Protein AF-A0A965URB7-F1 (afdb_monomer_lite)

Foldseek 3Di:
DDDDDDDDDDDDDDDPDDPDVPVVDPDVVVLQPDWDWAKWWAQPNWIFDDDQADPQWTATPVRDIDGPVRSVVSVIDIDIDTDRDHPVD

Radius of gyration: 24.59 Å; chains: 1; bounding box: 27×60×66 Å

Secondary structure (DSSP, 8-state):
--PPPPPP-PPPPPPS-PPPHHHHSPPHHHHHH--EEEEEEEETTEEEEEPSS-TTEEE-TT--EEEHHHHHHTT-EEEEEEEPPPTT-

pLDDT: mean 79.35, std 15.29, range [41.78, 95.19]

Sequence (89 aa):
MVRSLSKPRKTPKAPKSFPDPSVVVPKIEDRMAERVWTKVFILFQVIAVPHWTKKGIWVLPTREELTEPELINRGAHESTTLLWPRYWM

Structure (mmCIF, N/CA/C/O backbone):
data_AF-A0A965URB7-F1
#
_entry.id   AF-A0A965URB7-F1
#
loop_
_atom_site.group_PDB
_atom_site.id
_atom_site.type_symbol
_atom_site.label_atom_id
_atom_site.label_alt_id
_atom_site.label_comp_id
_atom_site.label_asym_id
_atom_site.label_entity_id
_atom_site.label_seq_id
_atom_site.pdbx_PDB_ins_code
_atom_site.Cartn_x
_atom_site.Cartn_y
_atom_site.Cartn_z
_atom_site.occupancy
_atom_site.B_iso_or_equiv
_atom_site.auth_seq_id
_atom_site.auth_comp_id
_atom_site.auth_asym_id
_atom_site.auth_atom_id
_atom_site.pdbx_PDB_model_num
ATOM 1 N N . MET A 1 1 ? 8.159 49.155 -52.400 1.00 47.25 1 MET A N 1
ATOM 2 C CA . MET A 1 1 ? 7.500 47.926 -51.903 1.00 47.25 1 MET A CA 1
ATOM 3 C C . MET A 1 1 ? 8.306 46.726 -52.385 1.00 47.25 1 MET A C 1
ATOM 5 O O . MET A 1 1 ? 8.191 46.410 -53.554 1.00 47.25 1 MET A O 1
ATOM 9 N N . VAL A 1 2 ? 9.132 46.086 -51.549 1.00 41.78 2 VAL A N 1
ATOM 10 C CA . VAL A 1 2 ? 9.587 44.699 -51.790 1.00 41.78 2 VAL A CA 1
ATOM 11 C C . VAL A 1 2 ? 9.817 44.047 -50.422 1.00 41.78 2 VAL A C 1
ATOM 13 O O . VAL A 1 2 ? 10.737 44.420 -49.700 1.00 41.78 2 VAL A O 1
ATOM 16 N N . ARG A 1 3 ? 8.921 43.139 -50.020 1.00 44.19 3 ARG A N 1
ATOM 17 C CA . ARG A 1 3 ? 9.035 42.332 -48.794 1.00 44.19 3 ARG A CA 1
ATOM 18 C C . ARG A 1 3 ? 9.920 41.121 -49.097 1.00 44.19 3 ARG A C 1
ATOM 20 O O . ARG A 1 3 ? 9.684 40.437 -50.089 1.00 44.19 3 ARG A O 1
ATOM 27 N N . SER A 1 4 ? 10.933 40.875 -48.267 1.00 49.53 4 SER A N 1
ATOM 28 C CA . SER A 1 4 ? 11.830 39.728 -48.413 1.00 49.53 4 SER A CA 1
ATOM 29 C C . SER A 1 4 ? 11.084 38.415 -48.151 1.00 49.53 4 SER A C 1
ATOM 31 O O . SER A 1 4 ? 10.296 38.297 -47.212 1.00 49.53 4 SER A O 1
ATOM 33 N N . LEU A 1 5 ? 11.316 37.427 -49.014 1.00 59.53 5 LEU A N 1
ATOM 34 C CA . LEU A 1 5 ? 10.769 36.080 -48.881 1.00 59.53 5 LEU A CA 1
ATOM 35 C C . LEU A 1 5 ? 11.541 35.331 -47.786 1.00 59.53 5 LEU A C 1
ATOM 37 O O . LEU A 1 5 ? 12.754 35.130 -47.882 1.00 59.53 5 LEU A O 1
ATOM 41 N N . SER A 1 6 ? 10.836 34.936 -46.728 1.00 58.41 6 SER A N 1
ATOM 42 C CA . SER A 1 6 ? 11.358 34.114 -45.639 1.00 58.41 6 SER A CA 1
ATOM 43 C C . SER A 1 6 ? 11.698 32.703 -46.141 1.00 58.41 6 SER A C 1
ATOM 45 O O . SER A 1 6 ? 10.917 32.057 -46.836 1.00 58.41 6 SER A O 1
ATOM 47 N N . LYS A 1 7 ? 12.898 32.213 -45.805 1.00 60.97 7 LYS A N 1
ATOM 48 C CA . LYS A 1 7 ? 13.363 30.865 -46.179 1.00 60.97 7 LYS A CA 1
ATOM 49 C C . LYS A 1 7 ? 12.488 29.785 -45.512 1.00 60.97 7 LYS A C 1
ATOM 51 O O . LYS A 1 7 ? 12.176 29.927 -44.327 1.00 60.97 7 LYS A O 1
ATOM 56 N N . PRO A 1 8 ? 12.147 28.679 -46.201 1.00 58.09 8 PRO A N 1
ATOM 57 C CA . PRO A 1 8 ? 11.347 27.611 -45.611 1.00 58.09 8 PRO A CA 1
ATOM 58 C C . PRO A 1 8 ? 12.138 26.859 -44.528 1.00 58.09 8 PRO A C 1
ATOM 60 O O . PRO A 1 8 ? 13.257 26.392 -44.759 1.00 58.09 8 PRO A O 1
ATOM 63 N N . ARG A 1 9 ? 11.547 26.733 -43.331 1.00 60.78 9 ARG A N 1
ATOM 64 C CA . ARG A 1 9 ? 12.047 25.875 -42.242 1.00 60.78 9 ARG A CA 1
ATOM 65 C C . ARG A 1 9 ? 12.042 24.423 -42.731 1.00 60.78 9 ARG A C 1
ATOM 67 O O . ARG A 1 9 ? 10.980 23.864 -42.982 1.00 60.78 9 ARG A O 1
ATOM 74 N N . LYS A 1 10 ? 13.222 23.810 -42.862 1.00 57.38 10 LYS A N 1
ATOM 75 C CA . LYS A 1 10 ? 13.351 22.372 -43.135 1.00 57.38 10 LYS A CA 1
ATOM 76 C C . LYS A 1 10 ? 12.761 21.594 -41.955 1.00 57.38 10 LYS A C 1
ATOM 78 O O . LYS A 1 10 ? 13.250 21.731 -40.836 1.00 57.38 10 LYS A O 1
ATOM 83 N N . THR A 1 11 ? 11.731 20.790 -42.195 1.00 64.94 11 THR A N 1
ATOM 84 C CA . THR A 1 11 ? 11.262 19.792 -41.229 1.00 64.94 11 THR A CA 1
ATOM 85 C C . THR A 1 11 ? 12.329 18.703 -41.064 1.00 64.94 11 THR A C 1
ATOM 87 O O . THR A 1 11 ? 12.942 18.293 -42.057 1.00 64.94 11 THR A O 1
ATOM 90 N N . PRO A 1 12 ? 12.609 18.239 -39.832 1.00 68.94 12 PRO A N 1
ATOM 91 C CA . PRO A 1 12 ? 13.534 17.133 -39.627 1.00 68.94 12 PRO A CA 1
ATOM 92 C C . PRO A 1 12 ? 12.983 15.878 -40.315 1.00 68.94 12 PRO A C 1
ATOM 94 O O . PRO A 1 12 ? 11.813 15.531 -40.159 1.00 68.94 12 PRO A O 1
ATOM 97 N N . LYS A 1 13 ? 13.824 15.216 -41.119 1.00 68.44 13 LYS A N 1
ATOM 98 C CA . LYS A 1 13 ? 13.491 13.918 -41.720 1.00 68.44 13 LYS A CA 1
ATOM 99 C C . LYS A 1 13 ? 13.267 12.900 -40.603 1.00 68.44 13 LYS A C 1
ATOM 101 O O . LYS A 1 13 ? 14.048 12.858 -39.655 1.00 68.44 13 LYS A O 1
ATOM 106 N N . ALA A 1 14 ? 12.218 12.091 -40.744 1.00 68.19 14 ALA A N 1
ATOM 107 C CA . ALA A 1 14 ? 11.894 11.035 -39.795 1.00 68.19 14 ALA A CA 1
ATOM 108 C C . ALA A 1 14 ? 13.101 10.095 -39.573 1.00 68.19 14 ALA A C 1
ATOM 110 O O . ALA A 1 14 ? 13.835 9.815 -40.532 1.00 68.19 14 ALA A O 1
ATOM 111 N N . PRO A 1 15 ? 13.328 9.622 -38.334 1.00 69.88 15 PRO A N 1
ATOM 112 C CA . PRO A 1 15 ? 14.394 8.673 -38.039 1.00 69.88 15 PRO A CA 1
ATOM 113 C C . PRO A 1 15 ? 14.202 7.380 -38.845 1.00 69.88 15 PRO A C 1
ATOM 115 O O . PRO A 1 15 ? 13.092 6.878 -38.992 1.00 69.88 15 PRO A O 1
ATOM 118 N N . LYS A 1 16 ? 15.305 6.867 -39.405 1.00 67.69 16 LYS A N 1
ATOM 119 C CA . LYS A 1 16 ? 15.317 5.755 -40.373 1.00 67.69 16 LYS A CA 1
ATOM 120 C C . LYS A 1 16 ? 15.015 4.383 -39.768 1.00 67.69 16 LYS A C 1
ATOM 122 O O . LYS A 1 16 ? 14.647 3.481 -40.510 1.00 67.69 16 LYS A O 1
ATOM 127 N N . SER A 1 17 ? 15.173 4.218 -38.461 1.00 69.88 17 SER A N 1
ATOM 128 C CA . SER A 1 17 ? 14.771 3.004 -37.762 1.00 69.88 17 SER A CA 1
ATOM 129 C C . SER A 1 17 ? 14.412 3.337 -36.324 1.00 69.88 17 SER A C 1
ATOM 131 O O . SER A 1 17 ? 15.095 4.124 -35.666 1.00 69.88 17 SER A O 1
ATOM 133 N N . PHE A 1 18 ? 13.349 2.712 -35.841 1.00 66.06 18 PHE A N 1
ATOM 134 C CA . PHE A 1 18 ? 13.078 2.639 -34.416 1.00 66.06 18 PHE A CA 1
ATOM 135 C C . PHE A 1 18 ? 13.980 1.546 -33.829 1.00 66.06 18 PHE A C 1
ATOM 137 O O . PHE A 1 18 ? 14.177 0.525 -34.494 1.00 66.06 18 PHE A O 1
ATOM 144 N N . PRO A 1 19 ? 14.585 1.754 -32.648 1.00 66.62 19 PRO A N 1
ATOM 145 C CA . PRO A 1 19 ? 15.284 0.677 -31.966 1.00 66.62 19 PRO A CA 1
ATOM 146 C C . PRO A 1 19 ? 14.304 -0.468 -31.695 1.00 66.62 19 PRO A C 1
ATOM 148 O O . PRO A 1 19 ? 13.120 -0.232 -31.443 1.00 66.62 19 PRO A O 1
ATOM 151 N N . ASP A 1 20 ? 14.802 -1.699 -31.777 1.00 66.56 20 ASP A N 1
ATOM 152 C CA . ASP A 1 20 ? 14.027 -2.893 -31.453 1.00 66.56 20 ASP A CA 1
ATOM 153 C C . ASP A 1 20 ? 13.453 -2.751 -30.025 1.00 66.56 20 ASP A C 1
ATOM 155 O O . ASP A 1 20 ? 14.209 -2.408 -29.105 1.00 66.56 20 ASP A O 1
ATOM 159 N N . PRO A 1 21 ? 12.139 -2.960 -29.808 1.00 61.59 21 PRO A N 1
ATOM 160 C CA . PRO A 1 21 ? 11.525 -2.847 -28.485 1.00 61.59 21 PRO A CA 1
ATOM 161 C C . PRO A 1 21 ? 12.220 -3.710 -27.421 1.00 61.59 21 PRO A C 1
ATOM 163 O O . PRO A 1 21 ? 12.221 -3.333 -26.250 1.00 61.59 21 PRO A O 1
ATOM 166 N N . SER A 1 22 ? 12.877 -4.809 -27.803 1.00 61.53 22 SER A N 1
ATOM 167 C CA . SER A 1 22 ? 13.651 -5.652 -26.884 1.00 61.53 22 SER A CA 1
ATOM 168 C C . SER A 1 22 ? 14.925 -4.997 -26.335 1.00 61.53 22 SER A C 1
ATOM 170 O O . SER A 1 22 ? 15.472 -5.483 -25.350 1.00 61.53 22 SER A O 1
ATOM 172 N N . VAL A 1 23 ? 15.402 -3.900 -26.932 1.00 61.31 23 VAL A N 1
ATOM 173 C CA . VAL A 1 23 ? 16.562 -3.127 -26.443 1.00 61.31 23 VAL A CA 1
ATOM 174 C C . VAL A 1 23 ? 16.138 -2.059 -25.430 1.00 61.31 23 VAL A C 1
ATOM 176 O O . VAL A 1 23 ? 16.932 -1.642 -24.593 1.00 61.31 23 VAL A O 1
ATOM 179 N N . VAL A 1 24 ? 14.881 -1.612 -25.493 1.00 60.12 24 VAL A N 1
ATOM 180 C CA . VAL A 1 24 ? 14.352 -0.530 -24.644 1.00 60.12 24 VAL A CA 1
ATOM 181 C C . VAL A 1 24 ? 13.684 -1.080 -23.380 1.00 60.12 24 VAL A C 1
ATOM 183 O O . VAL A 1 24 ? 13.627 -0.397 -22.359 1.00 60.12 24 VAL A O 1
ATOM 186 N N . VAL A 1 25 ? 13.185 -2.317 -23.427 1.00 59.09 25 VAL A N 1
ATOM 187 C CA . VAL A 1 25 ? 12.535 -2.978 -22.292 1.00 59.09 25 VAL A CA 1
ATOM 188 C C . VAL A 1 25 ? 13.560 -3.868 -21.568 1.00 59.09 25 VAL A C 1
ATOM 190 O O . VAL A 1 25 ? 14.032 -4.832 -22.168 1.00 59.09 25 VAL A O 1
ATOM 193 N N . PRO A 1 26 ? 13.892 -3.594 -20.289 1.00 58.75 26 PRO A N 1
ATOM 194 C CA . PRO A 1 26 ? 14.719 -4.487 -19.477 1.00 58.75 26 PRO A CA 1
ATOM 195 C C . PRO A 1 26 ? 14.152 -5.907 -19.480 1.00 58.75 26 PRO A C 1
ATOM 197 O O . PRO A 1 26 ? 12.926 -6.078 -19.454 1.00 58.75 26 PRO A O 1
ATOM 200 N N . LYS A 1 27 ? 15.025 -6.922 -19.486 1.00 64.75 27 LYS A N 1
ATOM 201 C CA . LYS A 1 27 ? 14.590 -8.321 -19.404 1.00 64.75 27 LYS A CA 1
ATOM 202 C C . LYS A 1 27 ? 13.746 -8.508 -18.143 1.00 64.75 27 LYS A C 1
ATOM 204 O O . LYS A 1 27 ? 14.006 -7.903 -17.105 1.00 64.75 27 LYS A O 1
ATOM 209 N N . ILE A 1 28 ? 12.713 -9.345 -18.229 1.00 61.47 28 ILE A N 1
ATOM 210 C CA . ILE A 1 28 ? 11.789 -9.602 -17.110 1.00 61.47 28 ILE A CA 1
ATOM 211 C C . ILE A 1 28 ? 12.555 -10.082 -15.865 1.00 61.47 28 ILE A C 1
ATOM 213 O O . ILE A 1 28 ? 12.199 -9.719 -14.749 1.00 61.47 28 ILE A O 1
ATOM 217 N N . GLU A 1 29 ? 13.633 -10.837 -16.072 1.00 61.81 29 GLU A N 1
ATOM 218 C CA . GLU A 1 29 ? 14.542 -11.330 -15.032 1.00 61.81 29 GLU A CA 1
ATOM 219 C C . GLU A 1 2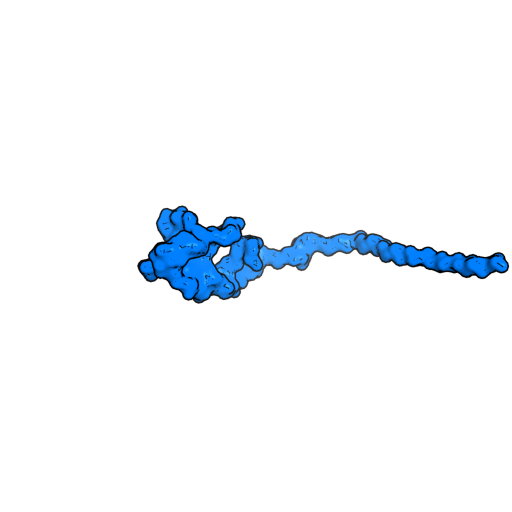9 ? 15.221 -10.190 -14.258 1.00 61.81 29 GLU A C 1
ATOM 221 O O . GLU A 1 29 ? 15.237 -10.217 -13.028 1.00 61.81 29 GLU A O 1
ATOM 226 N N . ASP A 1 30 ? 15.683 -9.143 -14.952 1.00 61.38 30 ASP A N 1
ATOM 227 C CA . ASP A 1 30 ? 16.299 -7.968 -14.323 1.00 61.38 30 ASP A CA 1
ATOM 228 C C . ASP A 1 30 ? 15.270 -7.204 -13.468 1.00 61.38 30 ASP A C 1
ATOM 230 O O . ASP A 1 30 ? 15.557 -6.801 -12.342 1.00 61.38 30 ASP A O 1
ATOM 234 N N . ARG A 1 31 ? 14.014 -7.116 -13.932 1.00 59.50 31 ARG A N 1
ATOM 235 C CA . ARG A 1 31 ? 12.907 -6.503 -13.169 1.00 59.50 31 ARG A CA 1
ATOM 236 C C . ARG A 1 31 ? 12.500 -7.295 -11.923 1.00 59.50 31 ARG A C 1
ATOM 238 O O . ARG A 1 31 ? 11.946 -6.715 -10.994 1.00 59.50 31 ARG A O 1
ATOM 245 N N . MET A 1 32 ? 12.726 -8.610 -11.900 1.00 61.00 32 MET A N 1
ATOM 246 C CA . MET A 1 32 ? 12.435 -9.455 -10.731 1.00 61.00 32 MET A CA 1
ATOM 247 C C . MET A 1 32 ? 13.531 -9.381 -9.657 1.00 61.00 32 MET A C 1
ATOM 249 O O . MET A 1 32 ? 13.261 -9.670 -8.487 1.00 61.00 32 MET A O 1
ATOM 253 N N . ALA A 1 33 ? 14.752 -8.997 -10.041 1.00 65.25 33 ALA A N 1
ATOM 254 C CA . ALA A 1 33 ? 15.859 -8.760 -9.116 1.00 65.25 33 ALA A CA 1
ATOM 255 C C . ALA A 1 33 ? 15.754 -7.393 -8.416 1.00 65.25 33 ALA A C 1
ATOM 257 O O . ALA A 1 33 ? 16.212 -7.236 -7.281 1.00 65.25 33 ALA A O 1
ATOM 258 N N . GLU A 1 34 ? 15.117 -6.418 -9.062 1.00 73.94 34 GLU A N 1
ATOM 259 C CA . GLU A 1 34 ? 14.885 -5.095 -8.494 1.00 73.94 34 GLU A CA 1
ATOM 260 C C . GLU A 1 34 ? 13.855 -5.144 -7.353 1.00 73.94 34 GLU A C 1
ATOM 262 O O . GLU A 1 34 ? 12.780 -5.743 -7.446 1.00 73.94 34 GLU A O 1
ATOM 267 N N . ARG A 1 35 ? 14.188 -4.487 -6.238 1.00 83.69 35 ARG A N 1
ATOM 268 C CA . ARG A 1 35 ? 13.250 -4.216 -5.144 1.00 83.69 35 ARG A CA 1
ATOM 269 C C . ARG A 1 35 ? 13.107 -2.719 -4.978 1.00 83.69 35 ARG A C 1
ATOM 271 O O . ARG A 1 35 ? 14.103 -2.001 -4.943 1.00 83.69 35 ARG A O 1
ATOM 278 N N . VAL A 1 36 ? 11.870 -2.268 -4.827 1.00 88.06 36 VAL A N 1
ATOM 279 C CA . VAL A 1 36 ? 11.542 -0.853 -4.670 1.00 88.06 36 VAL A CA 1
ATOM 280 C C . VAL A 1 36 ? 10.893 -0.638 -3.311 1.00 88.06 36 VAL A C 1
ATOM 282 O O . VAL A 1 36 ? 10.039 -1.417 -2.873 1.00 88.06 36 VAL A O 1
ATOM 285 N N . TRP A 1 37 ? 11.304 0.433 -2.632 1.00 88.94 37 TRP A N 1
ATOM 286 C CA . TRP A 1 37 ? 10.648 0.889 -1.413 1.00 88.94 37 TRP A CA 1
ATOM 287 C C . TRP A 1 37 ? 9.226 1.321 -1.735 1.00 88.94 37 TRP A C 1
ATOM 289 O O . TRP A 1 37 ? 8.991 2.291 -2.450 1.00 88.94 37 TRP A O 1
ATOM 299 N N . THR A 1 38 ? 8.276 0.563 -1.211 1.00 90.19 38 THR A N 1
ATOM 300 C CA . THR A 1 38 ? 6.870 0.663 -1.571 1.00 90.19 38 THR A CA 1
ATOM 301 C C . THR A 1 38 ? 6.047 0.994 -0.335 1.00 90.19 38 THR A C 1
ATOM 303 O O . THR A 1 38 ? 6.243 0.390 0.722 1.00 90.19 38 THR A O 1
ATOM 306 N N . LYS A 1 39 ? 5.110 1.941 -0.472 1.00 92.00 39 LYS A N 1
ATOM 307 C CA . LYS A 1 39 ? 4.142 2.288 0.577 1.00 92.00 39 LYS A CA 1
ATOM 308 C C . LYS A 1 39 ? 3.215 1.101 0.860 1.00 92.00 39 LYS A C 1
ATOM 310 O O . LYS A 1 39 ? 2.570 0.569 -0.048 1.00 92.00 39 LYS A O 1
ATOM 315 N N . VAL A 1 40 ? 3.126 0.719 2.126 1.00 94.06 40 VAL A N 1
ATOM 316 C CA . VAL A 1 40 ? 2.246 -0.333 2.647 1.00 94.06 40 VAL A CA 1
ATOM 317 C C . VAL A 1 40 ? 1.477 0.181 3.857 1.00 94.06 40 VAL A C 1
ATOM 319 O O . VAL A 1 40 ? 1.847 1.192 4.452 1.00 94.06 40 VAL A O 1
ATOM 322 N N . PHE A 1 41 ? 0.418 -0.529 4.230 1.00 95.19 41 PHE A N 1
ATOM 323 C CA . PHE A 1 41 ? -0.363 -0.222 5.425 1.00 95.19 41 PHE A CA 1
ATOM 324 C C . PHE A 1 41 ? -0.274 -1.377 6.414 1.00 95.19 41 PHE A C 1
ATOM 326 O O . PHE A 1 41 ? -0.371 -2.537 6.020 1.00 95.19 41 PHE A O 1
ATOM 333 N N . ILE A 1 42 ? -0.091 -1.071 7.694 1.00 94.38 42 ILE A N 1
ATOM 334 C CA . ILE A 1 42 ? -0.056 -2.057 8.774 1.00 94.38 42 ILE A CA 1
ATOM 335 C C . ILE A 1 42 ? -1.349 -1.931 9.572 1.00 94.38 42 ILE A C 1
ATOM 337 O O . ILE A 1 42 ? -1.593 -0.901 10.195 1.00 94.38 42 ILE A O 1
ATOM 341 N N . LEU A 1 43 ? -2.154 -2.989 9.567 1.00 93.06 43 LEU A N 1
ATOM 342 C CA . LEU A 1 43 ? -3.429 -3.089 10.271 1.00 93.06 43 LEU A CA 1
ATOM 343 C C . LEU A 1 43 ? -3.368 -4.284 11.228 1.00 93.06 43 LEU A C 1
ATOM 345 O O . LEU A 1 43 ? -3.263 -5.416 10.772 1.00 93.06 43 LEU A O 1
ATOM 349 N N . PHE A 1 44 ? -3.402 -4.057 12.546 1.00 88.38 44 PHE A N 1
ATOM 350 C CA . PHE A 1 44 ? -3.326 -5.124 13.565 1.00 88.38 44 PHE A CA 1
ATOM 351 C C . PHE A 1 44 ? -2.206 -6.158 13.309 1.00 88.38 44 PHE A C 1
ATOM 353 O O . PHE A 1 44 ? -2.441 -7.360 13.343 1.00 88.38 44 PHE A O 1
ATOM 360 N N . GLN A 1 45 ? -0.983 -5.684 13.030 1.00 89.00 45 GLN A N 1
ATOM 361 C CA . GLN A 1 45 ? 0.203 -6.495 12.670 1.00 89.00 45 GLN A CA 1
ATOM 362 C C . GLN A 1 45 ? 0.152 -7.183 11.294 1.00 89.00 45 GLN A C 1
ATOM 364 O O . GLN A 1 45 ? 1.104 -7.857 10.903 1.00 89.00 45 GLN A O 1
ATOM 369 N N . VAL A 1 46 ? -0.913 -6.980 10.523 1.00 91.81 46 VAL A N 1
ATOM 370 C CA . VAL A 1 46 ? -1.050 -7.486 9.160 1.00 91.81 46 VAL A CA 1
ATOM 371 C C . VAL A 1 46 ? -0.632 -6.411 8.163 1.00 91.81 46 VAL A C 1
ATOM 373 O O . VAL A 1 46 ? -1.088 -5.272 8.234 1.00 91.81 46 VAL A O 1
ATOM 376 N N . ILE A 1 47 ? 0.231 -6.774 7.213 1.00 93.12 47 ILE A N 1
ATOM 377 C CA . ILE A 1 47 ? 0.692 -5.863 6.161 1.00 93.12 47 ILE A CA 1
ATOM 378 C C . ILE A 1 47 ? -0.258 -5.963 4.965 1.00 93.12 47 ILE A C 1
ATOM 380 O O . ILE A 1 47 ? -0.324 -6.996 4.298 1.00 93.12 47 ILE A O 1
ATOM 384 N N . ALA A 1 48 ? -0.964 -4.875 4.673 1.00 93.94 48 ALA A N 1
ATOM 385 C CA . ALA A 1 48 ? -1.673 -4.684 3.420 1.00 93.94 48 ALA A CA 1
ATOM 386 C C . ALA A 1 48 ? -0.683 -4.183 2.361 1.00 93.94 48 ALA A C 1
ATOM 388 O O . ALA A 1 48 ? -0.069 -3.118 2.496 1.00 93.94 48 ALA A O 1
ATOM 389 N N . VAL A 1 49 ? -0.520 -4.965 1.298 1.00 93.62 49 VAL A N 1
ATOM 390 C CA . VAL A 1 49 ? 0.419 -4.676 0.209 1.00 93.62 49 VAL A CA 1
ATOM 391 C C . VAL A 1 49 ? -0.321 -4.107 -0.996 1.00 93.62 49 VAL A C 1
ATOM 393 O O . VAL A 1 49 ? -1.450 -4.516 -1.256 1.00 93.62 49 VAL A O 1
ATOM 396 N N . PRO A 1 50 ? 0.281 -3.200 -1.778 1.00 93.31 50 PRO A N 1
ATOM 397 C CA . PRO A 1 50 ? -0.367 -2.683 -2.972 1.00 93.31 50 PRO A CA 1
ATOM 398 C C . PRO A 1 50 ? -0.625 -3.801 -3.983 1.00 93.31 50 PRO A C 1
ATOM 400 O O . PRO A 1 50 ? 0.221 -4.687 -4.193 1.00 93.31 50 PRO A O 1
ATOM 403 N N . HIS A 1 51 ? -1.796 -3.738 -4.609 1.00 92.62 51 HIS A N 1
ATOM 404 C CA . HIS A 1 51 ? -2.274 -4.713 -5.575 1.00 92.62 51 HIS A CA 1
ATOM 405 C C . HIS A 1 51 ? -1.329 -4.792 -6.783 1.00 92.62 51 HIS A C 1
ATOM 407 O O . HIS A 1 51 ? -0.785 -3.792 -7.248 1.00 92.62 51 HIS A O 1
ATOM 413 N N . TRP A 1 52 ? -1.143 -5.996 -7.331 1.00 85.62 52 TRP A N 1
ATOM 414 C CA . TRP A 1 52 ? -0.199 -6.222 -8.430 1.00 85.62 52 TRP A CA 1
ATOM 415 C C . TRP A 1 52 ? -0.542 -5.423 -9.699 1.00 85.62 52 TRP A C 1
ATOM 417 O O . TRP A 1 52 ? 0.319 -4.766 -10.274 1.00 85.62 52 TRP A O 1
ATOM 427 N N . THR A 1 53 ? -1.813 -5.449 -10.114 1.00 86.00 53 THR A N 1
ATOM 428 C CA . THR A 1 53 ? -2.292 -4.792 -11.345 1.00 86.00 53 THR A CA 1
ATOM 429 C C . THR A 1 53 ? -3.061 -3.482 -11.143 1.00 86.00 53 THR A C 1
ATOM 431 O O . THR A 1 53 ? -3.047 -2.647 -12.042 1.00 86.00 53 THR A O 1
ATOM 434 N N . LYS A 1 54 ? -3.735 -3.282 -10.003 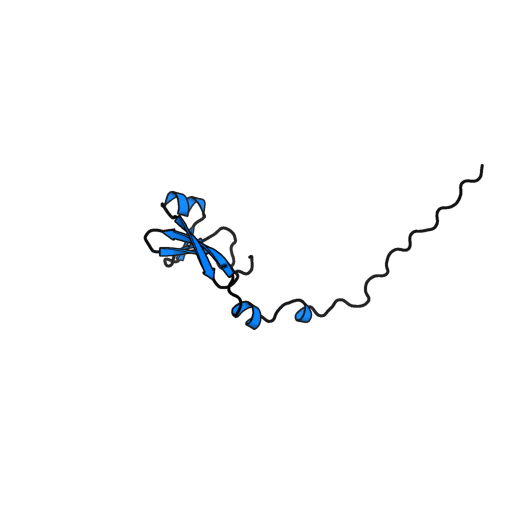1.00 89.31 54 LYS A N 1
ATOM 435 C CA . LYS A 1 54 ? -4.607 -2.127 -9.760 1.00 89.31 54 LYS A CA 1
ATOM 436 C C . LYS A 1 54 ? -3.882 -1.059 -8.936 1.00 89.3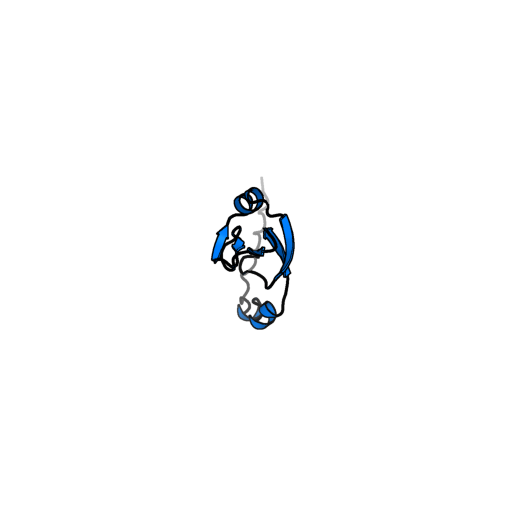1 54 LYS A C 1
ATOM 438 O O . LYS A 1 54 ? -3.360 -1.353 -7.864 1.00 89.31 54 LYS A O 1
ATOM 443 N N . LYS A 1 55 ? -3.885 0.184 -9.417 1.00 89.19 55 LYS A N 1
ATOM 444 C CA . LYS A 1 55 ? -3.324 1.336 -8.699 1.00 89.19 55 LYS A CA 1
ATOM 445 C C . LYS A 1 55 ? -4.297 1.821 -7.620 1.00 89.19 55 LYS A C 1
ATOM 447 O O . LYS A 1 55 ? -5.494 1.902 -7.874 1.00 89.19 55 LYS A O 1
ATOM 452 N N . GLY A 1 56 ? -3.776 2.179 -6.446 1.00 90.38 56 GLY A N 1
ATOM 453 C CA . GLY A 1 56 ? -4.576 2.736 -5.343 1.00 90.38 56 GLY A CA 1
ATOM 454 C C . GLY A 1 56 ? -5.424 1.711 -4.583 1.00 90.38 56 GLY A C 1
ATOM 455 O O . GLY A 1 56 ? -6.317 2.095 -3.833 1.00 90.38 56 GLY A O 1
ATOM 456 N N . ILE A 1 57 ? -5.152 0.420 -4.779 1.00 93.94 57 ILE A N 1
ATOM 457 C CA . ILE A 1 57 ? -5.783 -0.677 -4.045 1.00 93.94 57 ILE A CA 1
ATOM 458 C C . ILE A 1 57 ? -4.695 -1.436 -3.299 1.00 93.94 57 ILE A C 1
ATOM 460 O O . ILE A 1 57 ? -3.633 -1.732 -3.853 1.00 93.94 57 ILE A O 1
ATOM 464 N N . TRP A 1 58 ? -4.983 -1.775 -2.051 1.00 94.00 58 TRP A N 1
ATOM 465 C CA . TRP A 1 58 ? -4.155 -2.610 -1.199 1.00 94.00 58 TRP A CA 1
ATOM 466 C C . TRP A 1 58 ? -4.898 -3.896 -0.878 1.00 94.00 58 TRP A C 1
ATOM 468 O O . TRP A 1 58 ? -6.121 -3.930 -0.796 1.00 94.00 58 TRP A O 1
ATOM 478 N N . VAL A 1 59 ? -4.139 -4.971 -0.733 1.00 94.44 59 VAL A N 1
ATOM 479 C CA . VAL A 1 59 ? -4.661 -6.319 -0.560 1.00 94.44 59 VAL A CA 1
ATOM 480 C C . VAL A 1 59 ? -4.175 -6.848 0.775 1.00 94.44 59 VAL A C 1
ATOM 482 O O . VAL A 1 59 ? -2.972 -6.848 1.056 1.00 94.44 59 VAL A O 1
ATOM 485 N N . LEU A 1 60 ? -5.121 -7.295 1.594 1.00 93.19 60 LEU A N 1
ATOM 486 C C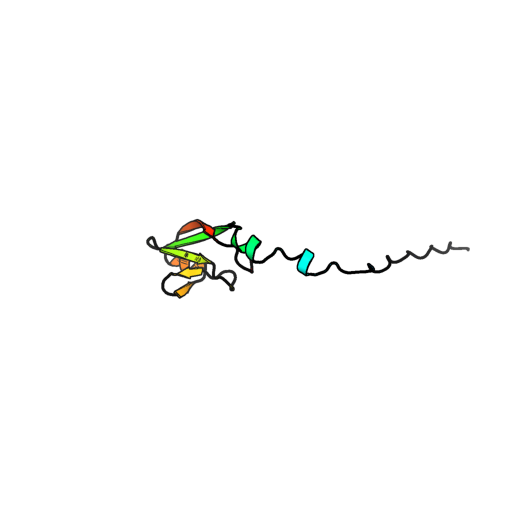A . LEU A 1 60 ? -4.841 -8.030 2.820 1.00 93.19 60 LEU A CA 1
ATOM 487 C C . LEU A 1 60 ? -4.552 -9.510 2.503 1.00 93.19 60 LEU A C 1
ATOM 489 O O . LEU A 1 60 ? -4.999 -10.028 1.478 1.00 93.19 60 LEU A O 1
ATOM 493 N N . PRO A 1 61 ? -3.875 -10.255 3.395 1.00 89.25 61 PRO A N 1
ATOM 494 C CA . PRO A 1 61 ? -3.666 -11.699 3.235 1.00 89.25 61 PRO A CA 1
ATOM 495 C C . PRO A 1 61 ? -4.969 -12.498 3.097 1.00 89.25 61 PRO A C 1
ATOM 497 O O . PRO A 1 61 ? -4.983 -13.569 2.497 1.00 89.25 61 PRO A O 1
ATOM 500 N N . THR A 1 62 ? -6.076 -11.955 3.608 1.00 89.62 62 THR A N 1
ATOM 501 C CA . THR A 1 62 ? -7.439 -12.487 3.469 1.00 89.62 62 THR A CA 1
ATOM 502 C C . THR A 1 62 ? -8.009 -12.357 2.052 1.00 89.62 62 THR A C 1
ATOM 504 O O . THR A 1 62 ? -9.125 -12.809 1.814 1.00 89.62 62 THR A O 1
ATOM 507 N N . ARG A 1 63 ? -7.253 -11.775 1.106 1.00 88.12 63 ARG A N 1
ATOM 508 C CA . ARG A 1 63 ? -7.678 -11.389 -0.254 1.00 88.12 63 ARG A CA 1
ATOM 509 C C . ARG A 1 63 ? -8.719 -10.272 -0.292 1.00 88.12 63 ARG A C 1
ATOM 511 O O . ARG A 1 63 ? -9.315 -10.033 -1.337 1.00 88.12 63 ARG A O 1
ATOM 518 N N . GLU A 1 64 ? -8.927 -9.583 0.823 1.00 92.56 64 GLU A N 1
ATOM 519 C CA . GLU A 1 64 ? -9.757 -8.386 0.850 1.00 92.56 64 GLU A CA 1
ATOM 520 C C . GLU A 1 64 ? -9.000 -7.234 0.179 1.00 92.56 64 GLU A C 1
ATOM 522 O O . GLU A 1 64 ? -7.850 -6.945 0.525 1.00 92.56 64 GLU A O 1
ATOM 527 N N . GLU A 1 65 ? -9.640 -6.613 -0.808 1.00 94.25 65 GLU A N 1
ATOM 528 C CA . GLU A 1 65 ? -9.147 -5.421 -1.489 1.00 94.25 65 GLU A CA 1
ATOM 529 C C . GLU A 1 65 ? -9.726 -4.188 -0.803 1.00 94.25 65 GLU A C 1
ATOM 531 O O . GLU A 1 65 ? -10.942 -4.061 -0.680 1.00 94.25 65 GLU A O 1
ATOM 536 N N . LEU A 1 66 ? -8.854 -3.285 -0.368 1.00 93.88 66 LEU A N 1
ATOM 537 C CA . LEU A 1 66 ? -9.233 -2.056 0.312 1.00 93.88 66 LEU A CA 1
ATOM 538 C C . LEU A 1 66 ? -8.543 -0.863 -0.324 1.00 93.88 66 LEU A C 1
ATOM 540 O O . LEU A 1 66 ? -7.410 -0.933 -0.812 1.00 93.88 66 LEU A O 1
ATOM 544 N N . THR A 1 67 ? -9.239 0.258 -0.282 1.00 94.81 67 THR A N 1
ATOM 545 C CA . THR A 1 67 ? -8.675 1.556 -0.624 1.00 94.81 67 THR A CA 1
ATOM 546 C C . THR A 1 67 ? -7.893 2.125 0.562 1.00 94.81 67 THR A C 1
ATOM 548 O O . THR A 1 67 ? -8.109 1.771 1.722 1.00 94.81 67 THR A O 1
ATOM 551 N N . GLU A 1 68 ? -6.969 3.037 0.278 1.00 92.12 68 GLU A N 1
ATOM 552 C CA . GLU A 1 68 ? -6.234 3.796 1.297 1.00 92.12 68 GLU A CA 1
ATOM 553 C C . GLU A 1 68 ? -7.130 4.437 2.379 1.00 92.12 68 GLU A C 1
ATOM 555 O O . GLU A 1 68 ? -6.869 4.198 3.560 1.00 92.12 68 GLU A O 1
ATOM 560 N N . PRO A 1 69 ? -8.214 5.176 2.053 1.00 93.56 69 PRO A N 1
ATOM 561 C CA . PRO A 1 69 ? -9.087 5.744 3.081 1.00 93.56 69 PRO A CA 1
ATOM 562 C C . PRO A 1 69 ? -9.782 4.680 3.939 1.00 93.56 69 PRO A C 1
ATOM 564 O O . PRO A 1 69 ? -9.950 4.884 5.138 1.0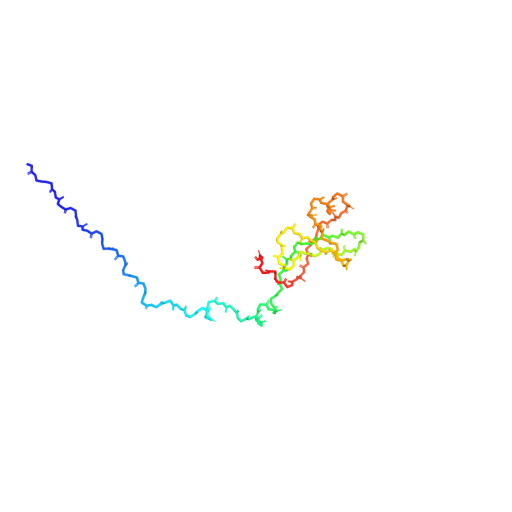0 93.56 69 PRO A O 1
ATOM 567 N N . GLU A 1 70 ? -10.157 3.529 3.375 1.00 93.69 70 GLU A N 1
ATOM 568 C CA . GLU A 1 70 ? -10.749 2.434 4.154 1.00 93.69 70 GLU A CA 1
ATOM 569 C C . GLU A 1 70 ? -9.746 1.831 5.139 1.00 93.69 70 GLU A C 1
ATOM 571 O O . GLU A 1 70 ? -10.108 1.530 6.275 1.00 93.69 70 GLU A O 1
ATOM 576 N N . LEU A 1 71 ? -8.482 1.694 4.734 1.00 92.31 71 LEU A N 1
ATOM 577 C CA . LEU A 1 71 ? -7.411 1.228 5.612 1.00 92.31 71 LEU A CA 1
ATOM 578 C C . LEU A 1 71 ? -7.153 2.212 6.754 1.00 92.31 71 LEU A C 1
ATOM 580 O O . LEU A 1 71 ? -7.086 1.794 7.909 1.00 92.31 71 LEU A O 1
ATOM 584 N N . ILE A 1 72 ? -7.080 3.509 6.454 1.00 92.94 72 ILE A N 1
ATOM 585 C CA . ILE A 1 72 ? -6.899 4.559 7.464 1.00 92.94 72 ILE A CA 1
ATOM 5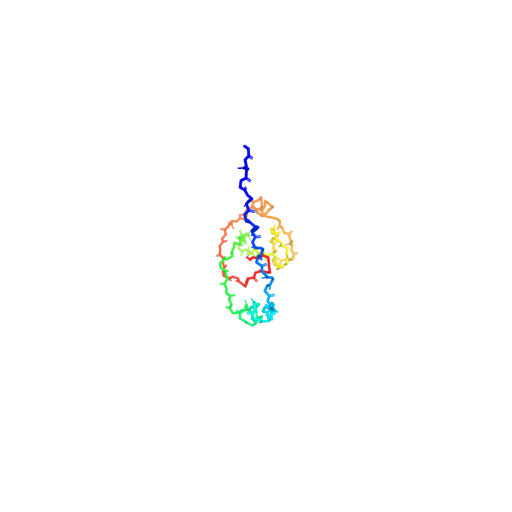86 C C . ILE A 1 72 ? -8.079 4.570 8.445 1.00 92.94 72 ILE A C 1
ATOM 588 O O . ILE A 1 72 ? -7.871 4.578 9.657 1.00 92.94 72 ILE A O 1
ATOM 592 N N . ASN A 1 73 ? -9.316 4.475 7.946 1.00 94.44 73 ASN A N 1
ATOM 593 C CA . ASN A 1 73 ? -10.518 4.411 8.783 1.00 94.44 73 ASN A CA 1
ATOM 594 C C . ASN A 1 73 ? -10.555 3.163 9.680 1.00 94.44 73 ASN A C 1
ATOM 596 O O . ASN A 1 73 ? -11.110 3.208 10.775 1.00 94.44 73 ASN A O 1
ATOM 600 N N . ARG A 1 74 ? -9.947 2.053 9.243 1.00 92.94 74 ARG A N 1
ATOM 601 C CA . ARG A 1 74 ? -9.783 0.830 10.048 1.00 92.94 74 ARG A CA 1
ATOM 602 C C . ARG A 1 74 ? -8.639 0.923 11.069 1.00 92.94 74 ARG A C 1
ATOM 604 O O . ARG A 1 74 ? -8.434 -0.028 11.818 1.00 92.94 74 ARG A O 1
ATOM 611 N N . GLY A 1 75 ? -7.916 2.043 11.125 1.00 93.06 75 GLY A N 1
ATOM 612 C CA . GLY A 1 75 ? -6.794 2.256 12.040 1.00 93.06 75 GLY A CA 1
ATOM 613 C C . GLY A 1 75 ? -5.461 1.727 11.515 1.00 93.06 75 GLY A C 1
ATOM 614 O O . GLY A 1 75 ? -4.569 1.432 12.307 1.00 93.06 75 GLY A O 1
ATOM 615 N N . ALA A 1 76 ? -5.313 1.564 10.198 1.00 93.44 76 ALA A N 1
ATOM 616 C CA . ALA A 1 76 ? -4.037 1.175 9.621 1.00 93.44 76 ALA A CA 1
ATOM 617 C C . ALA A 1 76 ? -3.038 2.340 9.641 1.00 93.44 76 ALA A C 1
ATOM 619 O O . ALA A 1 76 ? -3.393 3.491 9.383 1.00 93.44 76 ALA A O 1
ATOM 620 N N . HIS A 1 77 ? -1.768 2.023 9.882 1.00 93.31 77 HIS A N 1
ATOM 621 C CA . HIS A 1 77 ? -0.676 2.991 9.822 1.00 93.31 77 HIS A CA 1
ATOM 622 C C . HIS A 1 77 ? 0.153 2.809 8.557 1.00 93.31 77 HIS A C 1
ATOM 624 O O . HIS A 1 77 ? 0.398 1.687 8.109 1.00 93.31 77 HIS A O 1
ATOM 630 N N . GLU A 1 78 ? 0.608 3.922 7.996 1.00 93.88 78 GLU A N 1
ATOM 631 C CA . GLU A 1 78 ? 1.481 3.923 6.829 1.00 93.88 78 GLU A CA 1
ATOM 632 C C . GLU A 1 78 ? 2.888 3.456 7.193 1.00 93.88 78 GLU A C 1
ATOM 634 O O . GLU A 1 78 ? 3.462 3.849 8.208 1.00 93.88 78 GLU A O 1
ATOM 639 N N . SER A 1 79 ? 3.463 2.624 6.334 1.00 93.94 79 SER A N 1
ATOM 640 C CA . SER A 1 79 ? 4.846 2.181 6.433 1.00 93.94 79 SER A CA 1
ATOM 641 C C . SER A 1 79 ? 5.429 1.980 5.035 1.00 93.94 79 SER A C 1
ATOM 643 O O . SER A 1 79 ? 4.740 2.105 4.020 1.00 93.94 79 SER A O 1
ATOM 645 N N . THR A 1 80 ? 6.715 1.672 4.963 1.00 93.31 80 THR A N 1
ATOM 646 C CA . THR A 1 80 ? 7.416 1.388 3.713 1.00 93.31 80 THR A CA 1
ATOM 647 C C . THR A 1 80 ? 8.149 0.064 3.832 1.00 93.31 80 THR A C 1
ATOM 649 O O . THR A 1 80 ? 8.769 -0.243 4.847 1.00 93.31 80 THR A O 1
ATOM 652 N N . THR A 1 81 ? 8.066 -0.757 2.788 1.00 91.62 81 THR A N 1
ATOM 653 C CA . THR A 1 81 ? 8.778 -2.036 2.743 1.00 91.62 81 THR A CA 1
ATOM 654 C C . THR A 1 81 ? 9.315 -2.321 1.350 1.00 91.62 81 THR A C 1
ATOM 656 O O . THR A 1 81 ? 8.862 -1.743 0.359 1.00 91.62 81 THR A O 1
ATOM 659 N N . LEU A 1 82 ? 10.312 -3.197 1.278 1.00 91.62 82 LEU A N 1
ATOM 660 C CA . LEU A 1 82 ? 10.916 -3.625 0.025 1.00 91.62 82 LEU A CA 1
ATOM 661 C C . LEU A 1 82 ? 10.030 -4.678 -0.633 1.00 91.62 82 LEU A C 1
ATOM 663 O O . LEU A 1 82 ? 9.960 -5.818 -0.173 1.00 91.62 82 LEU A O 1
ATOM 667 N N . LEU A 1 83 ? 9.385 -4.297 -1.732 1.00 88.56 83 LEU A N 1
ATOM 668 C CA . LEU A 1 83 ? 8.579 -5.190 -2.558 1.00 88.56 83 LEU A CA 1
ATOM 669 C C . LEU A 1 83 ? 9.134 -5.241 -3.977 1.00 88.56 83 LEU A C 1
ATOM 671 O O . LEU A 1 83 ? 9.888 -4.367 -4.406 1.00 88.56 83 LEU A O 1
ATOM 675 N N . TRP A 1 84 ? 8.730 -6.271 -4.715 1.00 85.75 84 TRP A N 1
ATOM 676 C CA . TRP A 1 84 ? 8.908 -6.264 -6.160 1.00 85.75 84 TRP A CA 1
ATOM 677 C C . TRP A 1 84 ? 8.107 -5.123 -6.788 1.00 85.75 84 TRP A C 1
ATOM 679 O O . TRP A 1 84 ? 6.956 -4.906 -6.373 1.00 85.75 84 TRP A O 1
ATOM 689 N N . PRO A 1 85 ? 8.683 -4.433 -7.788 1.00 82.50 85 PRO A N 1
ATOM 690 C CA . PRO A 1 85 ? 8.004 -3.362 -8.496 1.00 82.50 85 PRO A CA 1
ATOM 691 C C . PRO A 1 85 ? 6.663 -3.853 -9.045 1.00 82.50 85 PRO A C 1
ATOM 693 O O . PRO A 1 85 ? 6.535 -4.976 -9.543 1.00 82.50 85 PRO A O 1
ATOM 696 N N . ARG A 1 86 ? 5.632 -3.015 -8.913 1.00 83.06 86 ARG A N 1
ATOM 697 C CA . ARG A 1 86 ? 4.328 -3.273 -9.534 1.00 83.06 86 ARG A CA 1
ATOM 698 C C . ARG A 1 86 ? 4.354 -2.731 -10.955 1.00 83.06 86 ARG A C 1
ATOM 700 O O . ARG A 1 86 ? 5.024 -1.747 -11.219 1.00 83.06 86 ARG A O 1
ATOM 707 N N . TYR A 1 87 ? 3.584 -3.333 -11.859 1.00 78.88 87 TYR A N 1
ATOM 708 C CA . TYR A 1 87 ? 3.527 -2.911 -13.268 1.00 78.88 87 TYR A CA 1
ATOM 709 C C . TYR A 1 87 ? 3.201 -1.414 -13.454 1.00 78.88 87 TYR A C 1
ATOM 711 O O . TYR A 1 87 ? 3.606 -0.805 -14.439 1.00 78.88 87 TYR A O 1
ATOM 719 N N . TRP A 1 88 ? 2.437 -0.842 -12.524 1.00 77.69 88 TRP A N 1
ATOM 720 C CA . TRP A 1 88 ? 1.948 0.536 -12.571 1.00 77.69 88 TRP A CA 1
ATOM 721 C C . TRP A 1 88 ? 2.785 1.527 -11.747 1.00 77.69 88 TRP A C 1
ATOM 723 O O . TRP A 1 88 ? 2.387 2.691 -11.636 1.00 77.69 88 TRP A O 1
ATOM 733 N N . MET A 1 89 ? 3.873 1.058 -11.129 1.00 68.56 89 MET A N 1
ATOM 734 C CA . MET A 1 89 ? 4.793 1.841 -10.301 1.00 68.56 89 MET A CA 1
ATOM 735 C C . MET A 1 89 ? 6.026 2.221 -11.113 1.00 68.56 89 MET A C 1
ATOM 737 O O . MET A 1 89 ? 6.433 3.395 -10.996 1.00 68.56 89 MET A O 1
#